Protein AF-A0A531LM99-F1 (afdb_monomer_lite)

Radius of gyration: 20.83 Å; chains: 1; bounding box: 43×30×47 Å

Foldseek 3Di:
DDPVVVVVDDPVPVVVVVVQVVCCVVPVDGPVVVVVPDDDDPDDPVPDDDDDDDDDPVVVVVVVVVVVVVCVVVPVVVVLVVVVVVVDDCPDPVVVDPPND

Structure (mmCIF, N/CA/C/O backbone):
data_AF-A0A531LM99-F1
#
_entry.id   AF-A0A531LM99-F1
#
loop_
_atom_site.group_PDB
_atom_site.id
_atom_site.type_symbol
_atom_site.label_atom_id
_atom_site.label_alt_id
_atom_site.label_comp_id
_atom_site.label_asym_id
_atom_site.label_entity_id
_atom_site.label_seq_id
_atom_site.pdbx_PDB_ins_code
_atom_site.Cartn_x
_atom_site.Cartn_y
_atom_site.Cartn_z
_atom_site.occupancy
_atom_site.B_iso_or_equiv
_atom_site.auth_seq_id
_atom_site.auth_comp_id
_atom_site.auth_asym_id
_atom_site.auth_atom_id
_atom_site.pdbx_PDB_model_num
ATOM 1 N N . GLU A 1 1 ? 21.089 4.691 -18.926 1.00 71.69 1 GLU A N 1
ATOM 2 C CA . GLU A 1 1 ? 19.928 5.606 -18.846 1.00 71.69 1 GLU A CA 1
ATOM 3 C C . GLU A 1 1 ? 18.777 5.056 -19.683 1.00 71.69 1 GLU A C 1
ATOM 5 O O . GLU A 1 1 ? 19.021 4.625 -20.806 1.00 71.69 1 GLU A O 1
ATOM 10 N N . ASP A 1 2 ? 17.548 5.046 -19.152 1.00 83.25 2 ASP A N 1
ATOM 11 C CA . ASP A 1 2 ? 16.336 4.614 -19.871 1.00 83.25 2 ASP A CA 1
ATOM 12 C C . ASP A 1 2 ? 15.490 5.828 -20.294 1.00 83.25 2 ASP A C 1
ATOM 14 O O . ASP A 1 2 ? 14.646 6.320 -19.541 1.00 83.25 2 ASP A O 1
ATOM 18 N N . SER A 1 3 ? 15.716 6.326 -21.513 1.00 84.38 3 SER A N 1
ATOM 19 C CA . SER A 1 3 ? 15.003 7.504 -22.028 1.00 84.38 3 SER A CA 1
ATOM 20 C C . SER A 1 3 ? 13.491 7.272 -22.174 1.00 84.38 3 SER A C 1
ATOM 22 O O . SER A 1 3 ? 12.704 8.191 -21.943 1.00 84.38 3 SER A O 1
ATOM 24 N N . LYS A 1 4 ? 13.059 6.041 -22.491 1.00 84.31 4 LYS A N 1
ATOM 25 C CA . LYS A 1 4 ? 11.636 5.725 -22.690 1.00 84.31 4 LYS A CA 1
ATOM 26 C C . LYS A 1 4 ? 10.863 5.817 -21.377 1.00 84.31 4 LYS A C 1
ATOM 28 O O . LYS A 1 4 ? 9.780 6.398 -21.342 1.00 84.31 4 LYS A O 1
ATOM 33 N N . VAL A 1 5 ? 11.420 5.266 -20.297 1.00 86.69 5 VAL A N 1
ATOM 34 C CA . VAL A 1 5 ? 10.803 5.357 -18.965 1.00 86.69 5 VAL A CA 1
ATOM 35 C C . VAL A 1 5 ? 10.815 6.795 -18.447 1.00 86.69 5 VAL A C 1
ATOM 37 O O . VAL A 1 5 ? 9.810 7.254 -17.900 1.00 86.69 5 VAL A O 1
ATOM 40 N N . ALA A 1 6 ? 11.919 7.522 -18.649 1.00 85.06 6 ALA A N 1
ATOM 41 C CA . ALA A 1 6 ? 12.066 8.899 -18.179 1.00 85.06 6 ALA A CA 1
ATOM 42 C C . ALA A 1 6 ? 11.000 9.855 -18.750 1.00 85.06 6 ALA A C 1
ATOM 44 O O . ALA A 1 6 ? 10.608 10.800 -18.074 1.00 85.06 6 ALA A O 1
ATOM 45 N N . MET A 1 7 ? 10.481 9.594 -19.956 1.00 88.81 7 MET A N 1
ATOM 46 C CA . MET A 1 7 ? 9.393 10.385 -20.552 1.00 88.81 7 MET A CA 1
ATOM 47 C C . MET A 1 7 ? 8.014 10.131 -19.917 1.00 88.81 7 MET A C 1
ATOM 49 O O . MET A 1 7 ? 7.110 10.946 -20.088 1.00 88.81 7 MET A O 1
ATOM 53 N N . GLN A 1 8 ? 7.824 9.010 -19.212 1.00 88.44 8 GLN A N 1
ATOM 54 C CA . GLN A 1 8 ? 6.533 8.634 -18.620 1.00 88.44 8 GLN A CA 1
ATOM 55 C C . GLN A 1 8 ? 6.452 8.911 -17.119 1.00 88.44 8 GLN A C 1
ATOM 57 O O . GLN A 1 8 ? 5.368 9.176 -16.592 1.00 88.44 8 GLN A O 1
ATOM 62 N N . LEU A 1 9 ? 7.578 8.814 -16.412 1.00 89.81 9 LEU A N 1
ATOM 63 C CA . LEU A 1 9 ? 7.611 9.008 -14.970 1.00 89.81 9 LEU A CA 1
ATOM 64 C C . LEU A 1 9 ? 7.766 10.483 -14.616 1.00 89.81 9 LEU A C 1
ATOM 66 O O . LEU A 1 9 ? 8.580 11.209 -15.181 1.00 89.81 9 LEU A O 1
ATOM 70 N N . LYS A 1 10 ? 6.997 10.922 -13.618 1.00 91.50 10 LYS A N 1
ATOM 71 C CA . LYS A 1 10 ? 7.213 12.236 -13.016 1.00 91.50 10 LYS A CA 1
ATOM 72 C C . LYS A 1 10 ? 8.522 12.200 -12.220 1.00 91.50 10 LYS A C 1
ATOM 74 O O . LYS A 1 10 ? 8.748 11.212 -11.524 1.00 91.50 10 LYS A O 1
ATOM 79 N N . PRO A 1 11 ? 9.323 13.282 -12.205 1.00 89.75 11 PRO A N 1
ATOM 80 C CA . PRO A 1 11 ? 10.554 13.342 -11.410 1.00 89.75 11 PRO A CA 1
ATOM 81 C C . PRO A 1 11 ? 10.348 13.087 -9.909 1.00 89.75 11 PRO A C 1
ATOM 83 O O . PRO A 1 11 ? 11.269 12.681 -9.211 1.00 89.75 11 PRO A O 1
ATOM 86 N N . THR A 1 12 ? 9.132 13.314 -9.406 1.00 92.75 12 THR A N 1
ATOM 87 C CA . THR A 1 12 ? 8.753 13.077 -8.008 1.00 92.75 12 THR A CA 1
ATOM 88 C C . THR A 1 12 ? 8.433 11.613 -7.689 1.00 92.75 12 THR A C 1
ATOM 90 O O . THR A 1 12 ? 8.253 11.279 -6.522 1.00 92.75 12 THR A O 1
ATOM 93 N N . ASP A 1 13 ? 8.362 10.730 -8.689 1.00 91.88 13 ASP A N 1
ATOM 94 C CA . ASP A 1 13 ? 8.062 9.305 -8.519 1.00 91.88 13 ASP A CA 1
ATOM 95 C C . ASP A 1 13 ? 9.352 8.493 -8.309 1.00 91.88 13 ASP A C 1
ATOM 97 O O . ASP A 1 13 ? 9.728 7.630 -9.108 1.00 91.88 13 ASP A O 1
ATOM 101 N N . SER A 1 14 ? 10.072 8.820 -7.231 1.00 90.75 14 SER A N 1
ATOM 102 C CA . SER A 1 14 ? 11.394 8.256 -6.930 1.00 90.75 14 SER A CA 1
ATOM 103 C C . SER A 1 14 ? 11.384 6.727 -6.875 1.00 90.75 14 SER A C 1
ATOM 105 O O . SER A 1 14 ? 12.292 6.093 -7.409 1.00 90.75 14 SER A O 1
ATOM 107 N N . GLN A 1 15 ? 10.333 6.123 -6.311 1.00 90.62 15 GLN A N 1
ATOM 108 C CA . GLN A 1 15 ? 10.206 4.670 -6.215 1.00 90.62 15 GLN A CA 1
ATOM 109 C C . GLN A 1 15 ? 10.136 4.008 -7.597 1.00 90.62 15 GLN A C 1
ATOM 111 O O . GLN A 1 15 ? 10.816 3.007 -7.833 1.00 90.62 15 GLN A O 1
ATOM 116 N N . ARG A 1 16 ? 9.339 4.550 -8.530 1.00 92.69 16 ARG A N 1
ATOM 117 C CA . ARG A 1 16 ? 9.257 3.986 -9.885 1.00 92.69 16 ARG A CA 1
ATOM 118 C C . ARG A 1 16 ? 10.514 4.251 -10.702 1.00 92.69 16 ARG A C 1
ATOM 120 O O . ARG A 1 16 ? 10.884 3.388 -11.493 1.00 92.69 16 ARG A O 1
ATOM 127 N N . ILE A 1 17 ? 11.170 5.395 -10.501 1.00 94.00 17 ILE A N 1
ATOM 128 C CA . ILE A 1 17 ? 12.437 5.720 -11.171 1.00 94.00 17 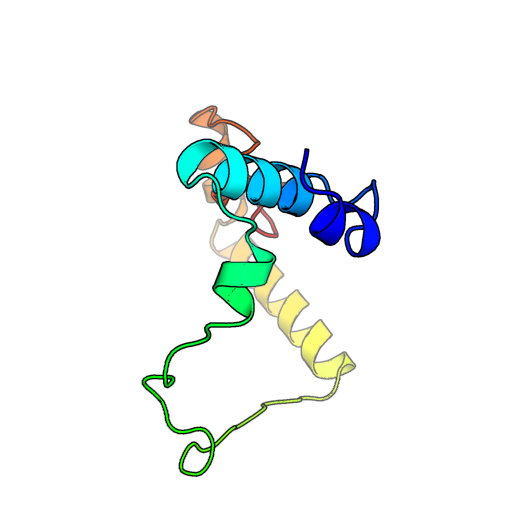ILE A CA 1
ATOM 129 C C . ILE A 1 17 ? 13.520 4.725 -10.754 1.00 94.00 17 ILE A C 1
ATOM 131 O O . ILE A 1 17 ? 14.106 4.080 -11.620 1.00 94.00 17 ILE A O 1
ATOM 135 N N . VAL A 1 18 ? 13.736 4.549 -9.444 1.00 94.38 18 VAL A N 1
ATOM 136 C CA . VAL A 1 18 ? 14.711 3.580 -8.921 1.00 94.38 18 VAL A CA 1
ATOM 137 C C . VAL A 1 18 ? 14.396 2.188 -9.457 1.00 94.38 18 VAL A C 1
ATOM 139 O O . VAL A 1 18 ? 15.271 1.548 -10.028 1.00 94.38 18 VAL A O 1
ATOM 142 N N . ARG A 1 19 ? 13.129 1.756 -9.400 1.00 95.06 19 ARG A N 1
ATOM 143 C CA . ARG A 1 19 ? 12.743 0.433 -9.898 1.00 95.06 19 ARG A CA 1
ATOM 144 C C . ARG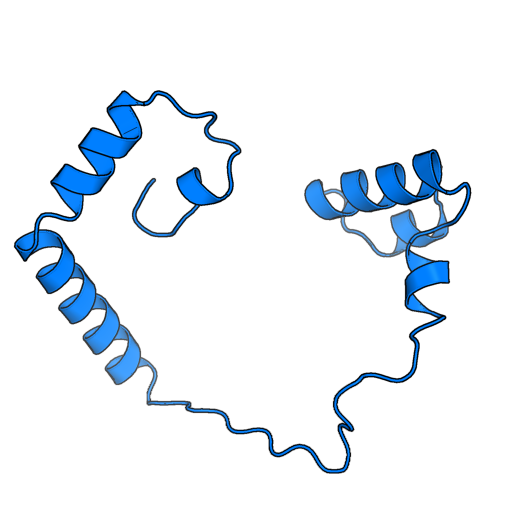 A 1 19 ? 13.024 0.238 -11.391 1.00 95.06 19 ARG A C 1
ATOM 146 O O . ARG A 1 19 ? 13.401 -0.854 -11.808 1.00 95.06 19 ARG A O 1
ATOM 153 N N . ALA A 1 20 ? 12.799 1.257 -12.211 1.00 94.69 20 ALA A N 1
ATOM 154 C CA . ALA A 1 20 ? 13.072 1.165 -13.638 1.00 94.69 20 ALA A CA 1
ATOM 155 C C . ALA A 1 20 ? 14.569 1.036 -13.933 1.00 94.69 20 ALA A C 1
ATOM 157 O O . ALA A 1 20 ? 14.951 0.221 -14.772 1.00 94.69 20 ALA A O 1
ATOM 158 N N . LEU A 1 21 ? 15.398 1.802 -13.217 1.00 95.00 21 LEU A N 1
ATOM 159 C CA . LEU A 1 21 ? 16.852 1.728 -13.328 1.00 95.00 21 LEU A CA 1
ATOM 160 C C . LEU A 1 21 ? 17.380 0.381 -12.825 1.00 95.00 21 LEU A C 1
ATOM 162 O O . LEU A 1 21 ? 18.149 -0.247 -13.535 1.00 95.00 21 LEU A O 1
ATOM 166 N N . GLU A 1 22 ? 16.882 -0.129 -11.695 1.00 96.44 22 GLU A N 1
ATOM 167 C CA . GLU A 1 22 ? 17.219 -1.473 -11.199 1.00 96.44 22 GLU A CA 1
ATOM 168 C C . GLU A 1 22 ? 16.970 -2.563 -12.250 1.00 96.44 22 GLU A C 1
ATOM 170 O O . GLU A 1 22 ? 17.798 -3.450 -12.444 1.00 96.44 22 GLU A O 1
ATOM 175 N N . VAL A 1 23 ? 15.816 -2.521 -12.928 1.00 95.44 23 VAL A N 1
ATOM 176 C CA . VAL A 1 23 ? 15.474 -3.505 -13.965 1.00 95.44 23 VAL A CA 1
ATOM 177 C C . VAL A 1 23 ? 16.395 -3.363 -15.174 1.00 95.44 23 VAL A C 1
ATOM 179 O O . VAL A 1 23 ? 16.849 -4.383 -15.699 1.00 95.44 23 VAL A O 1
ATOM 182 N N . LEU A 1 24 ? 16.691 -2.131 -15.600 1.00 95.56 24 LEU A N 1
ATOM 183 C CA . LEU A 1 24 ? 17.625 -1.886 -16.696 1.00 95.56 24 LEU A CA 1
ATOM 184 C C . LEU A 1 24 ? 19.026 -2.396 -16.347 1.00 95.56 24 LEU A C 1
ATOM 186 O O . LEU A 1 24 ? 19.603 -3.139 -17.135 1.00 95.56 24 LEU A O 1
ATOM 190 N N . ASP A 1 25 ? 19.546 -2.043 -15.175 1.00 96.75 25 ASP A N 1
ATOM 191 C CA . ASP A 1 25 ? 20.896 -2.403 -14.741 1.00 96.75 25 ASP A CA 1
ATOM 192 C C . ASP A 1 25 ? 21.042 -3.921 -14.564 1.00 96.75 25 ASP A C 1
ATOM 194 O O . ASP A 1 25 ? 22.056 -4.497 -14.952 1.00 96.75 25 ASP A O 1
ATOM 198 N N . ALA A 1 26 ? 20.014 -4.595 -14.038 1.00 96.69 26 ALA A N 1
ATOM 199 C CA . ALA A 1 26 ? 20.049 -6.038 -13.813 1.00 96.69 26 ALA A CA 1
ATOM 200 C C . ALA A 1 26 ? 19.818 -6.875 -15.083 1.00 96.69 26 ALA A C 1
ATOM 202 O O . ALA A 1 26 ? 20.340 -7.985 -15.181 1.00 96.69 26 ALA A O 1
ATOM 203 N N . SER A 1 27 ? 19.005 -6.396 -16.033 1.00 94.62 27 SER A N 1
ATOM 204 C CA . SER A 1 27 ? 18.589 -7.189 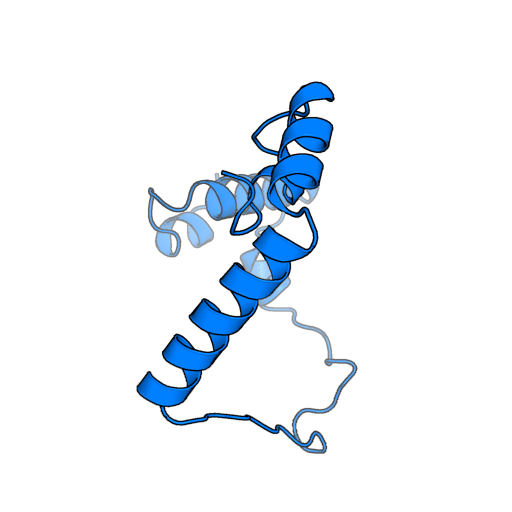-17.206 1.00 94.62 27 SER A CA 1
ATOM 205 C C . SER A 1 27 ? 19.128 -6.687 -18.548 1.00 94.62 27 SER A C 1
ATOM 207 O O . SER A 1 27 ? 18.958 -7.363 -19.560 1.00 94.62 27 SER A O 1
ATOM 209 N N . GLY A 1 28 ? 19.731 -5.496 -18.588 1.00 94.88 28 GLY A N 1
ATOM 210 C CA . GLY A 1 28 ? 20.086 -4.787 -19.823 1.00 94.88 28 GLY A CA 1
ATOM 211 C C . GLY A 1 28 ? 18.876 -4.300 -20.629 1.00 94.88 28 GLY A C 1
ATOM 212 O O . GLY A 1 28 ? 19.038 -3.788 -21.736 1.00 94.88 28 GLY A O 1
ATOM 213 N N . ARG A 1 29 ? 17.656 -4.470 -20.102 1.00 93.12 29 ARG A N 1
ATOM 214 C CA . ARG A 1 29 ? 16.397 -4.248 -20.812 1.00 93.12 29 ARG A CA 1
ATOM 215 C C . ARG A 1 29 ? 15.458 -3.343 -20.020 1.00 93.12 29 ARG A C 1
ATOM 217 O O . ARG A 1 29 ? 15.319 -3.485 -18.808 1.00 93.12 29 ARG A O 1
ATOM 224 N N . SER A 1 30 ? 14.772 -2.438 -20.720 1.00 94.19 30 SER A N 1
ATOM 225 C CA . SER A 1 30 ? 13.802 -1.528 -20.106 1.00 94.19 30 SER A CA 1
ATOM 226 C C . SER A 1 30 ? 12.643 -2.285 -19.459 1.00 94.19 30 SER A C 1
ATOM 228 O O . SER A 1 30 ? 12.102 -3.239 -20.026 1.00 94.19 30 SER A O 1
ATOM 230 N N . ILE A 1 31 ? 12.171 -1.791 -18.312 1.00 93.00 31 ILE A N 1
ATOM 231 C CA . ILE A 1 31 ? 10.940 -2.284 -17.684 1.00 93.00 31 ILE A CA 1
ATOM 232 C C . ILE A 1 31 ? 9.712 -2.126 -18.598 1.00 93.00 31 ILE A C 1
ATOM 234 O O . ILE A 1 31 ? 8.791 -2.936 -18.516 1.00 93.00 31 ILE A O 1
ATOM 238 N N . LEU A 1 32 ? 9.693 -1.133 -19.496 1.00 92.56 32 LEU A N 1
ATOM 239 C CA . LEU A 1 32 ? 8.590 -0.951 -20.446 1.00 92.56 32 LEU A CA 1
ATOM 240 C C . LEU A 1 32 ? 8.540 -2.065 -21.486 1.00 92.56 32 LEU A C 1
ATOM 242 O O . LEU A 1 32 ? 7.451 -2.500 -21.853 1.00 92.56 32 LEU A O 1
ATOM 246 N N . ASP A 1 33 ? 9.698 -2.556 -21.924 1.00 92.44 33 ASP A N 1
ATOM 247 C CA . ASP A 1 33 ? 9.752 -3.649 -22.889 1.00 92.44 33 ASP A CA 1
ATOM 248 C C . ASP A 1 33 ? 9.205 -4.942 -22.245 1.00 92.44 33 ASP A C 1
ATOM 250 O O . ASP A 1 33 ? 8.393 -5.639 -22.851 1.00 92.44 33 ASP A O 1
ATOM 254 N N . TRP A 1 34 ? 9.534 -5.202 -20.971 1.00 90.88 34 TRP A N 1
ATOM 255 C CA . TRP A 1 34 ? 8.932 -6.293 -20.188 1.00 90.88 34 TRP A CA 1
ATOM 256 C C . TRP A 1 34 ? 7.414 -6.135 -20.001 1.00 90.88 34 TRP A C 1
ATOM 258 O O . TRP A 1 34 ? 6.663 -7.105 -20.076 1.00 90.88 34 TRP A O 1
ATOM 268 N N . GLN A 1 35 ? 6.939 -4.911 -19.759 1.00 90.00 35 GLN A N 1
ATOM 269 C CA . GLN A 1 35 ? 5.510 -4.621 -19.596 1.00 90.00 35 GLN A CA 1
ATOM 270 C C . GLN A 1 35 ? 4.717 -4.669 -20.907 1.00 90.00 35 GLN A C 1
ATOM 272 O O . GLN A 1 35 ? 3.490 -4.784 -20.849 1.00 90.00 35 GLN A O 1
ATOM 277 N N . ALA A 1 36 ? 5.378 -4.541 -22.058 1.00 89.06 36 ALA A N 1
ATOM 278 C CA . ALA A 1 36 ? 4.764 -4.706 -23.371 1.00 89.06 36 ALA A CA 1
ATOM 279 C C . ALA A 1 36 ? 4.559 -6.193 -23.706 1.00 89.06 36 ALA A C 1
ATOM 281 O O . ALA A 1 36 ? 3.527 -6.563 -24.258 1.00 89.06 36 ALA A O 1
ATOM 282 N N . GLU A 1 37 ? 5.481 -7.059 -23.284 1.00 87.62 37 GLU A N 1
ATOM 283 C CA . GLU A 1 37 ? 5.424 -8.517 -23.472 1.00 87.62 37 GLU A CA 1
ATOM 284 C C . GLU A 1 37 ? 4.519 -9.247 -22.468 1.00 87.62 37 GLU A C 1
ATOM 286 O O . GLU A 1 37 ? 4.773 -10.399 -22.115 1.00 87.62 37 GLU A O 1
ATOM 291 N N . ARG A 1 38 ? 3.453 -8.600 -21.977 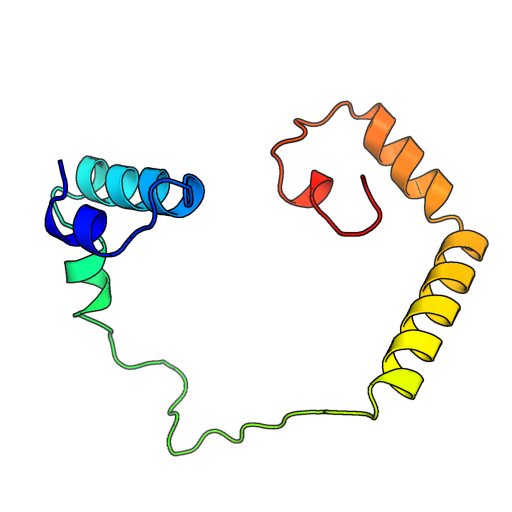1.00 72.69 38 ARG A N 1
ATOM 292 C CA . ARG A 1 38 ? 2.530 -9.217 -21.008 1.00 72.69 38 ARG A CA 1
ATOM 293 C C . ARG A 1 38 ? 2.094 -10.598 -21.491 1.00 72.69 38 ARG A C 1
ATOM 295 O O . ARG A 1 38 ? 1.395 -10.729 -22.494 1.00 72.69 38 ARG A O 1
ATOM 302 N N . GLY A 1 39 ? 2.486 -11.619 -20.731 1.00 76.88 39 GLY A N 1
ATOM 303 C CA . GLY A 1 39 ? 2.028 -12.983 -20.939 1.00 76.88 39 GLY A CA 1
ATOM 304 C C . GLY A 1 39 ? 0.516 -13.103 -20.756 1.00 76.88 39 GLY A C 1
ATOM 305 O O . GLY A 1 39 ? -0.153 -12.201 -20.240 1.00 76.88 39 GLY A O 1
ATOM 306 N N . ARG A 1 40 ? -0.034 -14.250 -21.158 1.00 81.81 40 ARG A N 1
ATOM 307 C CA . ARG A 1 40 ? -1.449 -14.549 -20.937 1.00 81.81 40 ARG A CA 1
ATOM 308 C C . ARG A 1 40 ? -1.718 -14.566 -19.424 1.00 81.81 40 ARG A C 1
ATOM 310 O O . ARG A 1 40 ? -1.096 -15.369 -18.726 1.00 81.81 40 ARG A O 1
ATOM 317 N N . PRO A 1 41 ? -2.600 -13.698 -18.896 1.00 83.44 41 PRO A N 1
ATOM 318 C CA . PRO A 1 41 ? -2.920 -13.710 -17.476 1.00 83.44 41 PRO A CA 1
ATOM 319 C C . PRO A 1 41 ? -3.525 -15.064 -17.096 1.00 83.44 41 PRO A C 1
ATOM 321 O O . PRO A 1 41 ? -4.286 -15.645 -17.868 1.00 83.44 41 PRO A O 1
ATOM 324 N N . LEU A 1 42 ? -3.194 -15.550 -15.896 1.00 89.06 42 LEU A N 1
ATOM 325 C CA . LEU A 1 42 ? -3.720 -16.819 -15.381 1.00 89.06 42 LEU A CA 1
ATOM 326 C C . LEU A 1 42 ? -5.250 -16.790 -15.256 1.00 89.06 42 LEU A C 1
ATOM 328 O O . LEU A 1 42 ? -5.918 -17.793 -15.487 1.00 89.06 42 LEU A O 1
ATOM 332 N N . ILE A 1 43 ? -5.793 -15.625 -14.901 1.00 90.44 43 ILE A N 1
ATOM 333 C CA . ILE A 1 43 ? -7.229 -15.378 -14.825 1.00 90.44 43 ILE A CA 1
ATOM 334 C C . ILE A 1 43 ? -7.684 -14.742 -16.133 1.00 90.44 43 ILE A C 1
ATOM 336 O O . ILE A 1 43 ? -7.246 -1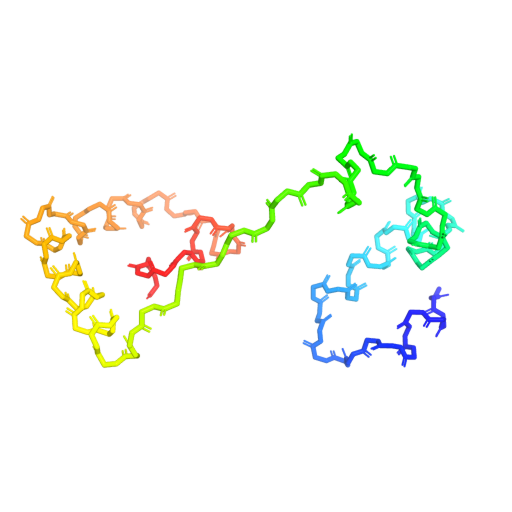3.640 -16.481 1.00 90.44 43 ILE A O 1
ATOM 340 N N . ASP A 1 44 ? -8.588 -15.422 -16.832 1.00 90.62 44 ASP A N 1
ATOM 341 C CA . ASP A 1 44 ? -9.232 -14.862 -18.009 1.00 90.62 44 ASP A CA 1
ATOM 342 C C . ASP A 1 44 ? -10.208 -13.757 -17.597 1.00 90.62 44 ASP A C 1
ATOM 344 O O . ASP A 1 44 ? -11.194 -13.978 -16.894 1.00 90.62 44 ASP A O 1
ATOM 348 N N . ARG A 1 45 ? -9.919 -12.542 -18.060 1.00 90.31 45 ARG A N 1
ATOM 349 C CA . ARG A 1 45 ? -10.755 -11.367 -17.822 1.00 90.31 45 ARG A CA 1
ATOM 350 C C . ARG A 1 45 ? -12.151 -11.505 -18.422 1.00 90.31 45 ARG A C 1
ATOM 352 O O . ARG A 1 45 ? -13.058 -10.873 -17.895 1.00 90.31 45 ARG A O 1
ATOM 359 N N . GLN A 1 46 ? -12.314 -12.271 -19.502 1.00 91.56 46 GLN A N 1
ATOM 360 C CA . GLN A 1 46 ? -13.604 -12.430 -20.177 1.00 91.56 46 GLN A CA 1
ATOM 361 C C . GLN A 1 46 ? -14.564 -13.316 -19.377 1.00 91.56 46 GLN A C 1
ATOM 363 O O . GLN A 1 46 ? -15.768 -13.081 -19.402 1.00 91.56 46 GLN A O 1
ATOM 368 N N . SER A 1 47 ? -14.038 -14.298 -18.639 1.00 94.19 47 SER A N 1
ATOM 369 C CA . SER A 1 47 ? -14.830 -15.186 -17.782 1.00 94.19 47 SER A CA 1
ATOM 370 C C . SER A 1 47 ? -14.844 -14.771 -16.306 1.00 94.19 47 SER A C 1
ATOM 372 O O . SER A 1 47 ? -15.579 -15.349 -15.504 1.00 94.19 47 SER A O 1
ATOM 374 N N . ALA A 1 48 ? -13.993 -13.824 -15.909 1.00 95.44 48 ALA A N 1
ATOM 375 C CA . ALA A 1 48 ? -13.898 -13.366 -14.530 1.00 95.44 48 ALA A CA 1
ATOM 376 C C . ALA A 1 48 ? -15.077 -12.464 -14.146 1.00 95.44 48 ALA A C 1
ATOM 378 O O . ALA A 1 48 ? -15.458 -11.551 -14.875 1.00 95.44 48 ALA A O 1
ATOM 379 N N . HIS A 1 49 ? -15.597 -12.677 -12.938 1.00 95.69 49 HIS A N 1
ATOM 380 C CA . HIS A 1 49 ? -16.589 -11.797 -12.334 1.00 95.69 49 HIS A CA 1
ATOM 381 C C . HIS A 1 49 ? -15.880 -10.755 -11.469 1.00 95.69 49 HIS A C 1
ATOM 383 O O . HIS A 1 49 ? -15.158 -11.100 -10.532 1.00 95.69 49 HIS A O 1
ATOM 389 N N . PHE A 1 50 ? -16.099 -9.478 -11.775 1.00 94.94 50 PHE A N 1
ATOM 390 C CA . PHE A 1 50 ? -15.565 -8.357 -11.007 1.00 94.94 50 PHE A CA 1
ATOM 391 C C . PHE A 1 50 ? -16.672 -7.781 -10.134 1.00 94.94 50 PHE A C 1
ATOM 393 O O . PHE A 1 50 ? -17.659 -7.256 -10.641 1.00 94.94 50 PHE A O 1
ATOM 400 N N . LEU A 1 51 ? -16.504 -7.890 -8.819 1.00 96.81 51 LEU A N 1
ATOM 401 C CA . LEU A 1 51 ? -17.444 -7.363 -7.839 1.00 96.81 51 LEU A CA 1
ATOM 402 C C . LEU A 1 51 ? -16.790 -6.195 -7.105 1.00 96.81 51 LEU A C 1
ATOM 404 O O . LEU A 1 51 ? -15.669 -6.318 -6.611 1.00 96.81 51 LEU A O 1
ATOM 408 N N . VAL A 1 52 ? -17.502 -5.074 -7.025 1.00 96.88 52 VAL A N 1
ATOM 409 C CA . VAL A 1 52 ? -17.087 -3.885 -6.275 1.00 96.88 52 VAL A CA 1
ATOM 410 C C . VAL A 1 52 ? -18.131 -3.614 -5.200 1.00 96.88 52 VAL A C 1
ATOM 412 O O . VAL A 1 52 ? -19.325 -3.587 -5.484 1.00 96.88 52 VAL A O 1
ATOM 415 N N . ILE A 1 53 ? -17.676 -3.433 -3.960 1.00 96.44 53 ILE A N 1
ATOM 416 C CA . ILE A 1 53 ? -18.525 -3.008 -2.845 1.00 96.44 53 ILE A CA 1
ATOM 417 C C . ILE A 1 53 ? -18.265 -1.522 -2.625 1.00 96.44 53 ILE A C 1
ATOM 419 O O . ILE A 1 53 ? -17.212 -1.145 -2.113 1.00 96.44 53 ILE A O 1
ATOM 423 N N . GLU A 1 54 ? -19.232 -0.697 -3.009 1.00 96.62 54 GLU A N 1
ATOM 424 C CA . GLU A 1 54 ? -19.151 0.762 -2.939 1.00 96.62 54 GLU A CA 1
ATOM 425 C C . GLU A 1 54 ? -20.274 1.299 -2.035 1.00 96.62 54 GLU A C 1
ATOM 427 O O . GLU A 1 54 ? -21.374 1.590 -2.504 1.00 96.62 54 GLU A O 1
ATOM 432 N N . PRO A 1 55 ? -20.061 1.340 -0.706 1.00 96.12 55 PRO A N 1
ATOM 433 C CA . PRO A 1 55 ? -21.023 1.933 0.215 1.00 96.12 55 PRO A CA 1
ATOM 434 C C . PRO A 1 55 ? -21.022 3.462 0.096 1.00 96.12 55 PRO A C 1
ATOM 436 O O . PRO A 1 55 ? -20.065 4.057 -0.400 1.00 96.12 55 PRO A O 1
ATOM 439 N N . ASP A 1 56 ? -22.059 4.100 0.644 1.00 98.12 56 ASP A N 1
ATOM 440 C CA . ASP A 1 56 ? -22.072 5.553 0.815 1.00 98.12 56 ASP A CA 1
ATOM 441 C C . ASP A 1 56 ? -20.806 6.044 1.542 1.00 98.12 56 ASP A C 1
ATOM 443 O O . ASP A 1 56 ? -20.333 5.430 2.508 1.00 98.12 56 ASP A O 1
ATOM 447 N N . ARG A 1 57 ? -20.255 7.167 1.068 1.00 97.88 57 ARG A N 1
ATOM 448 C CA . ARG A 1 57 ? -18.975 7.689 1.550 1.00 97.88 57 ARG A CA 1
ATOM 449 C C . ARG A 1 57 ? -19.041 8.094 3.018 1.00 97.88 57 ARG A C 1
ATOM 451 O O . ARG A 1 57 ? -18.087 7.821 3.743 1.00 97.88 57 ARG A O 1
ATOM 458 N N . ALA A 1 58 ? -20.121 8.743 3.451 1.00 98.12 58 ALA A N 1
ATOM 459 C CA . ALA A 1 58 ? -20.261 9.162 4.842 1.00 98.12 58 ALA A CA 1
ATOM 460 C C . ALA A 1 58 ? -20.372 7.928 5.746 1.00 98.12 58 ALA A C 1
ATOM 462 O O . ALA A 1 58 ? -19.596 7.775 6.685 1.00 98.12 58 ALA A O 1
ATOM 463 N N . ALA A 1 59 ? -21.212 6.962 5.365 1.00 97.75 59 ALA A N 1
ATOM 464 C CA . ALA A 1 59 ? -21.333 5.699 6.090 1.00 97.75 59 ALA A CA 1
ATOM 465 C C . ALA A 1 59 ? -20.008 4.908 6.162 1.00 97.75 59 ALA A C 1
ATOM 467 O O . ALA A 1 59 ? -19.742 4.226 7.157 1.00 97.75 59 ALA A O 1
ATOM 468 N N . LEU A 1 60 ? -19.170 4.967 5.120 1.00 98.19 60 LEU A N 1
ATOM 469 C CA . LEU A 1 60 ? -17.840 4.354 5.121 1.00 98.19 60 LEU A CA 1
ATOM 470 C C . LEU A 1 60 ? -16.896 5.037 6.115 1.00 98.19 60 LEU A C 1
ATOM 472 O O . LEU A 1 60 ? -16.238 4.338 6.886 1.00 98.19 60 LEU A O 1
ATOM 476 N N . VAL A 1 61 ? -16.840 6.371 6.106 1.00 98.06 61 VAL A N 1
ATOM 477 C CA . VAL A 1 61 ? -16.005 7.160 7.028 1.00 98.06 61 VAL A CA 1
ATOM 478 C C . VAL A 1 61 ? -16.400 6.869 8.474 1.00 98.06 61 VAL A C 1
ATOM 480 O O . VAL A 1 61 ? -15.552 6.440 9.255 1.00 98.06 61 VAL A O 1
ATOM 483 N N . ASP A 1 62 ? -17.692 6.920 8.787 1.00 98.19 62 ASP A N 1
ATOM 484 C CA . ASP A 1 62 ? -18.219 6.604 10.116 1.00 98.19 62 ASP A CA 1
ATOM 485 C C . ASP A 1 62 ? -17.816 5.196 10.600 1.00 98.19 62 ASP A C 1
ATOM 487 O O . ASP A 1 62 ? -17.560 4.947 11.781 1.00 98.19 62 ASP A O 1
ATOM 491 N N . ARG A 1 63 ? -17.779 4.215 9.687 1.00 97.94 63 ARG A N 1
ATOM 492 C CA . ARG A 1 63 ? -17.338 2.846 10.005 1.00 97.94 63 ARG A CA 1
ATOM 493 C C . ARG A 1 63 ? -15.833 2.759 10.232 1.00 97.94 63 ARG A C 1
ATOM 495 O O . ARG A 1 63 ? -15.418 1.921 11.036 1.00 97.94 63 ARG A O 1
ATOM 502 N N . ILE A 1 64 ? -15.039 3.553 9.515 1.00 97.94 64 ILE A N 1
ATOM 503 C CA . ILE A 1 64 ? -13.585 3.636 9.692 1.00 97.94 64 ILE A CA 1
ATOM 504 C C . ILE A 1 64 ? -13.271 4.215 11.073 1.00 97.94 64 ILE A C 1
ATOM 506 O O . ILE A 1 64 ? -12.490 3.602 11.798 1.00 97.94 64 ILE A O 1
ATOM 510 N N . GLU A 1 65 ? -13.933 5.304 11.465 1.00 97.94 65 GLU A N 1
ATOM 511 C CA . GLU A 1 65 ? -13.765 5.943 12.778 1.00 97.94 65 GLU A CA 1
ATOM 512 C C . GLU A 1 65 ? -14.094 4.971 13.916 1.00 97.94 65 GLU A C 1
ATOM 514 O O . GLU A 1 65 ? -13.217 4.609 14.697 1.00 97.94 65 GLU A O 1
ATOM 519 N N . ARG A 1 66 ? -15.295 4.372 13.905 1.00 98.25 66 ARG A N 1
ATOM 520 C CA . ARG A 1 66 ? -15.676 3.355 14.907 1.00 98.25 66 ARG A CA 1
ATOM 521 C C . ARG A 1 66 ? -14.763 2.130 14.920 1.00 98.25 66 ARG A C 1
ATOM 523 O O . ARG A 1 66 ? -14.752 1.354 15.879 1.00 98.25 66 ARG A O 1
ATOM 530 N N . ARG A 1 67 ? -14.085 1.823 13.811 1.00 98.00 67 ARG A N 1
ATOM 531 C CA . ARG A 1 67 ? -13.106 0.729 13.780 1.00 98.00 67 ARG A CA 1
ATOM 532 C C . ARG A 1 67 ? -11.817 1.149 14.474 1.00 98.00 67 ARG A C 1
ATOM 534 O O . ARG A 1 67 ? -11.283 0.327 15.209 1.00 98.00 67 ARG A O 1
ATOM 541 N N . LEU A 1 68 ? -11.354 2.378 14.258 1.00 97.44 68 LEU A N 1
ATOM 542 C CA . LEU A 1 68 ? -10.178 2.917 14.931 1.00 97.44 68 LEU A CA 1
ATOM 543 C C . LEU A 1 68 ? -10.377 2.946 16.449 1.00 97.44 68 LEU A C 1
ATOM 545 O O . LEU A 1 68 ? -9.534 2.407 17.159 1.00 97.44 68 LEU A O 1
ATOM 549 N N . ASP A 1 69 ? -11.514 3.449 16.932 1.00 98.12 69 ASP A N 1
ATOM 550 C CA . ASP A 1 69 ? -11.813 3.487 18.373 1.00 98.12 69 ASP A CA 1
ATOM 551 C C . ASP A 1 69 ? -11.701 2.093 19.003 1.00 98.12 69 ASP A C 1
ATOM 553 O O . ASP A 1 69 ? -10.975 1.879 19.973 1.00 98.12 69 ASP A O 1
ATOM 557 N N . ARG A 1 70 ? -12.308 1.089 18.358 1.00 98.38 70 ARG A N 1
ATOM 558 C CA . ARG A 1 70 ? -12.229 -0.311 18.803 1.00 98.38 70 ARG A CA 1
ATOM 559 C C . ARG A 1 70 ? -10.824 -0.904 18.725 1.00 98.38 70 ARG A C 1
ATOM 561 O O . ARG A 1 70 ? -10.525 -1.833 19.468 1.00 98.38 70 ARG A O 1
ATOM 568 N N . MET A 1 71 ? -9.976 -0.448 17.803 1.00 98.00 71 MET A N 1
ATOM 569 C CA . MET A 1 71 ? -8.572 -0.871 17.755 1.00 98.00 71 MET A CA 1
ATOM 570 C C . MET A 1 71 ? -7.799 -0.291 18.942 1.00 98.00 71 MET A C 1
ATOM 572 O O . MET A 1 71 ? -7.035 -1.014 19.579 1.00 98.00 71 MET A O 1
ATOM 576 N N . LEU A 1 72 ? -8.037 0.980 19.277 1.00 97.44 72 LEU A N 1
ATOM 577 C CA . LEU A 1 72 ? -7.417 1.636 20.427 1.00 97.44 72 LEU A CA 1
ATOM 578 C C . LEU A 1 72 ? -7.840 0.978 21.746 1.00 97.44 72 LEU A C 1
ATOM 580 O O . LEU A 1 72 ? -6.974 0.641 22.550 1.00 97.44 72 LEU A O 1
ATOM 584 N N . GLU A 1 73 ? -9.134 0.695 21.923 1.00 98.06 73 GLU A N 1
ATOM 585 C CA . GLU A 1 73 ? -9.664 -0.050 23.080 1.00 98.06 73 GLU A CA 1
ATOM 586 C C . GLU A 1 73 ? -9.024 -1.439 23.233 1.00 98.06 73 GLU A C 1
ATOM 588 O O . GLU A 1 73 ? -8.831 -1.925 24.346 1.00 98.06 73 GLU A O 1
ATOM 593 N N . LYS A 1 74 ? -8.659 -2.076 22.114 1.00 98.12 74 LYS A N 1
ATOM 594 C CA . LYS A 1 74 ? -7.989 -3.384 22.081 1.00 98.12 74 LYS A CA 1
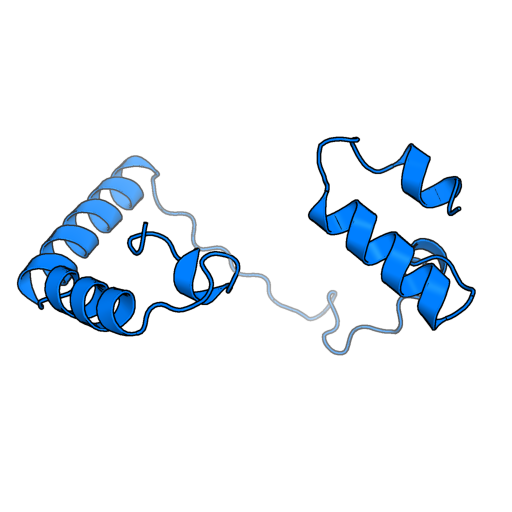ATOM 595 C C . LYS A 1 74 ? -6.467 -3.312 22.218 1.00 98.12 74 LYS A C 1
ATOM 597 O O . LYS A 1 74 ? -5.812 -4.345 22.118 1.00 98.12 74 LYS A O 1
ATOM 602 N N . GLY A 1 75 ? -5.901 -2.130 22.452 1.00 97.75 75 GLY A N 1
ATOM 603 C CA . GLY A 1 75 ? -4.473 -1.965 22.715 1.00 97.75 75 GLY A CA 1
ATOM 604 C C . GLY A 1 75 ? -3.601 -1.749 21.478 1.00 97.75 75 GLY A C 1
ATOM 605 O O . GLY A 1 75 ? -2.390 -1.927 21.573 1.00 97.75 75 GLY A O 1
ATOM 606 N N . ALA A 1 76 ? -4.159 -1.313 20.341 1.00 97.12 76 ALA A N 1
ATOM 607 C CA . ALA A 1 76 ? -3.366 -1.016 19.139 1.00 97.12 76 ALA A CA 1
ATOM 608 C C . ALA A 1 76 ? -2.244 0.011 19.392 1.00 97.12 76 ALA A C 1
ATOM 610 O O . ALA A 1 76 ? -1.166 -0.083 18.813 1.00 97.12 76 ALA A O 1
ATOM 611 N N . LEU A 1 77 ? -2.454 0.970 20.301 1.00 96.81 77 LEU A N 1
ATOM 612 C CA . LEU A 1 77 ? -1.402 1.918 20.675 1.00 96.81 77 LEU A CA 1
ATOM 613 C C . LEU A 1 77 ? -0.210 1.221 21.347 1.00 96.81 77 LEU A C 1
ATOM 615 O O . LEU A 1 77 ? 0.937 1.598 21.118 1.00 96.81 77 LEU A O 1
ATOM 619 N N . GLU A 1 78 ? -0.473 0.218 22.183 1.00 97.94 78 GLU A N 1
ATOM 620 C CA . GLU A 1 78 ? 0.587 -0.539 22.844 1.00 97.94 78 GLU A CA 1
ATOM 621 C C . GLU A 1 78 ? 1.323 -1.429 21.842 1.00 97.94 78 GLU A C 1
ATOM 623 O O . GLU A 1 78 ? 2.548 -1.471 21.852 1.00 97.94 78 GLU A O 1
ATOM 628 N N . GLU A 1 79 ? 0.603 -2.041 20.900 1.00 97.69 79 GLU A N 1
ATOM 629 C CA . GLU A 1 79 ? 1.202 -2.781 19.784 1.00 97.69 79 GLU A CA 1
ATOM 630 C C . GLU A 1 79 ? 2.202 -1.917 18.994 1.00 97.69 79 GLU A C 1
ATOM 632 O O . GLU A 1 79 ? 3.346 -2.327 18.783 1.00 97.69 79 GLU A O 1
ATOM 637 N N . VAL A 1 80 ? 1.824 -0.686 18.631 1.00 96.44 80 VAL A N 1
ATOM 638 C CA . VAL A 1 80 ? 2.716 0.233 17.903 1.00 96.44 80 VAL A CA 1
ATOM 639 C C . VAL A 1 80 ? 3.912 0.664 18.757 1.00 96.44 80 VAL A C 1
ATOM 641 O O . VAL A 1 80 ? 5.026 0.768 18.241 1.00 96.44 80 VAL A O 1
ATOM 644 N N . LYS A 1 81 ? 3.741 0.861 20.071 1.00 96.25 81 LYS A N 1
ATOM 645 C CA . LYS A 1 81 ? 4.876 1.132 20.972 1.00 96.25 81 LYS A CA 1
ATOM 646 C C . LYS A 1 81 ? 5.858 -0.034 21.015 1.00 96.25 81 LYS A C 1
ATOM 648 O O . LYS A 1 81 ? 7.062 0.199 20.940 1.00 96.25 81 LYS A O 1
ATOM 653 N N . GLN A 1 82 ? 5.368 -1.271 21.098 1.00 97.00 82 GLN A N 1
ATOM 654 C CA . GLN A 1 82 ? 6.226 -2.459 21.078 1.00 97.00 82 GLN A CA 1
ATOM 655 C C . GLN A 1 82 ? 6.963 -2.588 19.738 1.00 97.00 82 GLN A C 1
ATOM 657 O O . GLN A 1 82 ? 8.159 -2.874 19.717 1.00 97.00 82 GLN A O 1
ATOM 662 N N . LEU A 1 83 ? 6.294 -2.280 18.623 1.00 96.25 83 LEU A N 1
ATOM 663 C CA . LEU A 1 83 ? 6.931 -2.206 17.306 1.00 96.25 83 LEU A CA 1
ATOM 664 C C . LEU A 1 83 ? 8.036 -1.135 17.262 1.00 96.25 83 LEU A C 1
ATOM 666 O O . LEU A 1 83 ? 9.121 -1.391 16.743 1.00 96.25 83 LEU A O 1
ATOM 670 N N . ALA A 1 84 ? 7.800 0.041 17.847 1.00 94.12 84 ALA A N 1
ATOM 671 C CA . ALA A 1 84 ? 8.778 1.129 17.882 1.00 94.12 84 ALA A CA 1
ATOM 672 C C . ALA A 1 84 ? 10.041 0.771 18.687 1.00 94.12 84 ALA A C 1
ATOM 674 O O . ALA A 1 84 ? 11.145 1.184 18.320 1.00 94.12 84 ALA A O 1
ATOM 675 N N . VAL A 1 85 ? 9.912 -0.039 19.747 1.00 97.25 85 VAL A N 1
ATOM 676 C CA . VAL A 1 85 ? 11.054 -0.526 20.547 1.00 97.25 85 VAL A CA 1
ATOM 677 C C . VAL A 1 85 ? 12.029 -1.357 19.707 1.00 97.25 85 VAL A C 1
ATOM 679 O O . VAL A 1 85 ? 13.230 -1.325 19.975 1.00 97.25 85 VAL A O 1
ATOM 682 N N . LEU A 1 86 ? 11.553 -2.033 18.656 1.00 96.75 86 LEU A N 1
ATOM 683 C CA . LEU A 1 86 ? 12.403 -2.826 17.762 1.00 96.75 86 LEU A CA 1
ATOM 684 C C . LEU A 1 86 ? 13.366 -1.975 16.922 1.00 96.75 86 LEU A C 1
ATOM 686 O O . LEU A 1 86 ? 14.299 -2.529 16.346 1.00 96.75 86 LEU A O 1
ATOM 690 N N . ARG A 1 87 ? 13.159 -0.649 16.847 1.00 95.31 87 ARG A N 1
ATOM 691 C CA . ARG A 1 87 ? 13.995 0.294 16.078 1.00 95.31 87 ARG A CA 1
ATOM 692 C C . ARG A 1 87 ? 14.243 -0.170 14.641 1.00 95.31 87 ARG A C 1
ATOM 694 O O . ARG A 1 87 ? 15.355 -0.081 14.124 1.00 95.31 87 ARG A O 1
ATOM 701 N N . LEU A 1 88 ? 13.189 -0.690 14.020 1.00 95.56 88 LEU A N 1
ATOM 702 C CA . LEU A 1 88 ? 13.213 -1.098 12.627 1.00 95.56 88 LEU A CA 1
ATOM 703 C C . LEU A 1 88 ? 13.472 0.104 11.719 1.00 95.56 88 LEU A C 1
ATOM 705 O O . LEU A 1 88 ? 13.126 1.238 12.056 1.00 95.56 88 LEU A O 1
ATOM 709 N N . ASP A 1 89 ? 14.053 -0.167 10.554 1.00 95.19 89 ASP A N 1
ATOM 710 C CA . ASP A 1 89 ? 14.255 0.851 9.532 1.00 95.19 89 ASP A CA 1
ATOM 711 C C . ASP A 1 89 ? 12.892 1.475 9.139 1.00 95.19 89 ASP A C 1
ATOM 713 O O . ASP A 1 89 ? 11.981 0.740 8.726 1.00 95.19 89 ASP A O 1
ATOM 717 N N . PRO A 1 90 ? 12.720 2.809 9.272 1.00 91.44 90 PRO A N 1
ATOM 718 C CA . PRO A 1 90 ? 11.492 3.511 8.899 1.00 91.44 90 PRO A CA 1
ATOM 719 C C . PRO A 1 90 ? 11.071 3.306 7.441 1.00 91.44 90 PRO A C 1
ATOM 721 O O . PRO A 1 90 ? 9.903 3.527 7.103 1.00 91.44 90 PRO A O 1
ATOM 724 N N . ASP A 1 91 ? 11.996 2.899 6.569 1.00 90.81 91 ASP A N 1
ATOM 725 C CA . ASP A 1 91 ? 11.697 2.654 5.167 1.00 90.81 91 ASP A CA 1
ATOM 726 C C . ASP A 1 91 ? 11.019 1.313 4.886 1.00 90.81 91 ASP A C 1
ATOM 728 O O . ASP A 1 91 ? 10.451 1.145 3.795 1.00 90.81 91 ASP A O 1
ATOM 732 N N . LEU A 1 92 ? 10.980 0.403 5.866 1.00 94.12 92 LEU A N 1
ATOM 733 C CA . LEU A 1 92 ? 10.302 -0.880 5.724 1.00 94.12 92 LEU A CA 1
ATOM 734 C C . LEU A 1 92 ? 8.791 -0.705 5.494 1.00 94.12 92 LEU A C 1
ATOM 736 O O . LEU A 1 92 ? 8.154 0.121 6.154 1.00 94.12 92 LEU A O 1
ATOM 740 N N . PRO A 1 93 ? 8.165 -1.539 4.636 1.00 92.38 93 PRO A N 1
ATOM 741 C CA . PRO A 1 93 ? 6.726 -1.469 4.372 1.00 92.38 93 PRO A CA 1
ATOM 742 C C . PRO A 1 93 ? 5.855 -1.538 5.633 1.00 92.38 93 PRO A C 1
ATOM 744 O O . PRO A 1 93 ? 4.838 -0.853 5.708 1.00 92.38 93 PRO A O 1
ATOM 747 N N . ALA A 1 94 ? 6.270 -2.315 6.639 1.00 93.38 94 ALA A N 1
ATOM 748 C CA . ALA A 1 94 ? 5.559 -2.423 7.912 1.00 93.38 94 ALA A CA 1
ATOM 749 C C . ALA A 1 94 ? 5.481 -1.079 8.660 1.00 93.38 94 ALA A C 1
ATOM 751 O O . ALA A 1 94 ? 4.430 -0.736 9.195 1.00 93.38 94 ALA A O 1
ATOM 752 N N . MET A 1 95 ? 6.553 -0.280 8.625 1.00 95.44 95 MET A N 1
ATOM 753 C CA . MET A 1 95 ? 6.621 1.028 9.292 1.00 95.44 95 MET A CA 1
ATOM 754 C C . MET A 1 95 ? 5.819 2.118 8.562 1.00 95.44 95 MET A C 1
ATOM 756 O O . MET A 1 95 ? 5.587 3.193 9.110 1.00 95.44 95 MET A O 1
ATOM 760 N N . LYS A 1 96 ? 5.368 1.842 7.330 1.00 92.81 96 LYS A N 1
ATOM 761 C CA . LYS A 1 96 ? 4.568 2.745 6.486 1.00 92.81 96 LYS A CA 1
ATOM 762 C C . LYS A 1 96 ? 3.070 2.415 6.506 1.00 92.81 96 LYS A C 1
ATOM 764 O O . LYS A 1 96 ? 2.296 3.060 5.798 1.00 92.81 96 LYS A O 1
ATOM 769 N N . ALA A 1 97 ? 2.648 1.417 7.284 1.00 94.25 97 ALA A N 1
ATOM 770 C CA . ALA A 1 97 ? 1.239 1.073 7.429 1.00 94.25 97 ALA A CA 1
ATOM 771 C C . ALA A 1 97 ? 0.447 2.211 8.104 1.00 94.25 97 ALA A C 1
ATOM 773 O O . ALA A 1 97 ? 0.936 2.891 9.007 1.00 94.25 97 ALA A O 1
ATOM 774 N N . ILE A 1 98 ? -0.802 2.413 7.670 1.00 93.88 98 ILE A N 1
ATOM 775 C CA . ILE A 1 98 ? -1.693 3.438 8.235 1.00 93.88 98 ILE A CA 1
ATOM 776 C C . ILE A 1 98 ? -1.918 3.140 9.724 1.00 93.88 98 ILE A C 1
ATOM 778 O O . ILE A 1 98 ? -2.377 2.052 10.067 1.00 93.88 98 ILE A O 1
ATOM 782 N N . GLY A 1 99 ? -1.626 4.117 10.586 1.00 91.12 99 GLY A N 1
ATOM 783 C CA . GLY A 1 99 ? -1.764 4.007 12.042 1.00 91.12 99 GLY A CA 1
ATOM 784 C C . GLY A 1 99 ? -0.479 3.644 12.796 1.00 91.12 99 GLY A C 1
ATOM 785 O O . GLY A 1 99 ? -0.504 3.641 14.022 1.00 91.12 99 GLY A O 1
ATOM 786 N N . VAL A 1 100 ? 0.630 3.362 12.098 1.00 92.94 100 VAL A N 1
ATOM 787 C CA . VAL A 1 100 ? 1.951 3.120 12.721 1.00 92.94 100 VAL A CA 1
ATOM 788 C C . VAL A 1 100 ? 2.762 4.412 12.887 1.00 92.94 100 VAL A C 1
ATOM 790 O O . VAL A 1 100 ? 3.538 4.530 13.834 1.00 92.94 100 VAL A O 1
ATOM 793 N N . ARG A 1 101 ? 2.583 5.373 11.975 1.00 82.19 101 ARG A N 1
ATOM 794 C CA . ARG A 1 101 ? 3.247 6.683 11.976 1.00 82.19 101 ARG A CA 1
ATOM 795 C C . ARG A 1 101 ? 2.289 7.800 12.365 1.00 82.19 101 ARG A C 1
ATOM 797 O O . ARG A 1 101 ? 1.106 7.707 11.969 1.00 82.19 101 ARG A O 1
#

Secondary structure (DSSP, 8-state):
--HHHHTTS-TT-HHHHHHHHHHHHHHSS-HHHHHHS-PPPSS-TTT---------HHHHHHHHHHHHHHHHHTTHHHHHHHHHHTT--TTSGGGGSTTT-

Sequence (101 aa):
EDSKVAMQLKPTDSQRIVRALEVLDASGRSILDWQAERGRPLIDRQSAHFLVIEPDRAALVDRIERRLDRMLEKGALEEVKQLAVLRLDPDLPAMKAIGVR

pLDDT: mean 93.2, std 5.29, range [71.69, 98.38]